Protein AF-A0A3D1PRL4-F1 (afdb_monomer_lite)

Foldseek 3Di:
DVPDPDFQQAPDDDDDPVVVVVLCVVLVVVLVVVVVVDDCPPPDPVCVCVSRRVSRVVVRVVCVVVVPDDDDDDDDDPDDDPVVVVVVVVVCCVVPPDPPDDD

Secondary structure (DSSP, 8-state):
-TT-S----SS-----HHHHHHHHHHHHHHHHHHHHH---TT--TTGGGHHHHHHHHHHHHHHHHTT------PPPP-S---HHHHHHHHHHHHHS-------

Radius of gyration: 18.58 Å; chains: 1; bounding box: 49×28×43 Å

Structure (mmCIF, N/CA/C/O backbone):
data_AF-A0A3D1PRL4-F1
#
_entry.id   AF-A0A3D1PRL4-F1
#
loop_
_atom_site.group_PDB
_atom_site.id
_atom_site.type_symbol
_atom_site.label_atom_id
_atom_site.label_alt_id
_atom_site.label_comp_id
_atom_site.label_asym_id
_atom_site.label_entity_id
_atom_site.label_seq_id
_atom_site.pdbx_PDB_ins_code
_atom_site.Cartn_x
_atom_site.Cartn_y
_atom_site.Cartn_z
_atom_site.occupancy
_atom_site.B_iso_or_equiv
_atom_site.auth_seq_id
_atom_site.auth_comp_id
_atom_site.auth_asym_id
_atom_site.auth_atom_id
_atom_site.pdbx_PDB_model_num
ATOM 1 N N . TYR A 1 1 ? -0.002 -15.872 7.080 1.00 60.81 1 TYR A N 1
ATOM 2 C CA . TYR A 1 1 ? 0.169 -14.989 5.907 1.00 60.81 1 TYR A CA 1
ATOM 3 C C . TYR A 1 1 ? 1.603 -15.018 5.383 1.00 60.81 1 TYR A C 1
ATOM 5 O O . TYR A 1 1 ? 1.778 -15.407 4.241 1.00 60.81 1 TYR A O 1
ATOM 13 N N . MET A 1 2 ? 2.624 -14.725 6.202 1.00 68.00 2 MET A N 1
ATOM 14 C CA . MET A 1 2 ? 4.036 -14.692 5.760 1.00 68.00 2 MET A CA 1
ATOM 15 C C . MET A 1 2 ? 4.603 -16.014 5.199 1.00 68.00 2 MET A C 1
ATOM 17 O O . MET A 1 2 ? 5.665 -16.007 4.594 1.00 68.00 2 MET A O 1
ATOM 21 N N . SER A 1 3 ? 3.905 -17.141 5.370 1.00 75.25 3 SER A N 1
ATOM 22 C CA . SER A 1 3 ? 4.244 -18.436 4.766 1.00 75.25 3 SER A CA 1
ATOM 23 C C . SER A 1 3 ? 3.677 -18.648 3.351 1.00 75.25 3 SER A C 1
ATOM 25 O O . SER A 1 3 ? 3.928 -19.692 2.752 1.00 75.25 3 SER A O 1
ATOM 27 N N . LYS A 1 4 ? 2.885 -17.707 2.814 1.00 74.94 4 LYS A N 1
ATOM 28 C CA . LYS A 1 4 ? 2.307 -17.799 1.464 1.00 74.94 4 LYS A CA 1
ATOM 29 C C . LYS A 1 4 ? 3.309 -17.339 0.400 1.00 74.94 4 LYS A C 1
ATOM 31 O O . LYS A 1 4 ? 4.095 -16.428 0.629 1.00 74.94 4 LYS A O 1
ATOM 36 N N . THR A 1 5 ? 3.232 -17.943 -0.785 1.00 76.00 5 THR A N 1
ATOM 37 C CA . THR A 1 5 ? 4.067 -17.613 -1.958 1.00 76.00 5 THR A CA 1
ATOM 38 C C . THR A 1 5 ? 3.446 -16.560 -2.884 1.00 76.00 5 THR A C 1
ATOM 40 O O . THR A 1 5 ? 4.034 -16.222 -3.906 1.00 76.00 5 THR A O 1
ATOM 43 N N . HIS A 1 6 ? 2.263 -16.052 -2.535 1.00 74.50 6 HIS A N 1
ATOM 44 C CA . HIS A 1 6 ? 1.494 -15.051 -3.276 1.00 74.50 6 HIS A CA 1
ATOM 45 C C . HIS A 1 6 ? 0.950 -13.990 -2.309 1.00 74.50 6 HIS A C 1
ATOM 47 O O . HIS A 1 6 ? 0.705 -14.287 -1.135 1.00 74.50 6 HIS A O 1
ATOM 53 N N . GLY A 1 7 ? 0.765 -12.765 -2.801 1.00 77.25 7 GLY A N 1
ATOM 54 C CA . GLY A 1 7 ? 0.172 -11.651 -2.062 1.00 77.25 7 GLY A CA 1
ATOM 55 C C . GLY A 1 7 ? -0.047 -10.429 -2.953 1.00 77.25 7 GLY A C 1
ATOM 56 O O . GLY A 1 7 ? 0.444 -10.385 -4.084 1.00 77.25 7 GLY A O 1
ATOM 57 N N . HIS A 1 8 ? -0.767 -9.437 -2.437 1.00 79.56 8 HIS A N 1
ATOM 58 C CA . HIS A 1 8 ? -0.987 -8.180 -3.143 1.00 79.56 8 HIS A CA 1
ATOM 59 C C . HIS A 1 8 ? 0.271 -7.311 -3.043 1.00 79.56 8 HIS A C 1
ATOM 61 O O . HIS A 1 8 ? 0.709 -6.921 -1.964 1.00 79.56 8 HIS A O 1
ATOM 67 N N . HIS A 1 9 ? 0.873 -7.026 -4.196 1.00 82.19 9 HIS A N 1
ATOM 68 C CA . HIS A 1 9 ? 2.106 -6.237 -4.322 1.00 82.19 9 HIS A CA 1
ATOM 69 C C . HIS A 1 9 ? 1.841 -4.805 -4.797 1.00 82.19 9 HIS A C 1
ATOM 71 O O . HIS A 1 9 ? 2.735 -4.134 -5.302 1.00 82.19 9 HIS A O 1
ATOM 77 N N . PHE A 1 10 ? 0.590 -4.358 -4.701 1.00 84.50 10 PHE A N 1
ATOM 78 C CA . PHE A 1 10 ? 0.175 -3.035 -5.133 1.00 84.50 10 PHE A CA 1
ATOM 79 C C . PHE A 1 10 ? -0.755 -2.426 -4.096 1.00 84.50 10 PHE A C 1
ATOM 81 O O . PHE A 1 10 ? -1.660 -3.085 -3.590 1.00 84.50 10 PHE A O 1
ATOM 88 N N . ASN A 1 11 ? -0.610 -1.123 -3.881 1.00 89.94 11 ASN A N 1
ATOM 89 C CA . ASN A 1 11 ? -1.606 -0.310 -3.187 1.00 89.94 11 ASN A CA 1
ATOM 90 C C . ASN A 1 11 ? -2.749 0.089 -4.148 1.00 89.94 11 ASN A C 1
ATOM 92 O O . ASN A 1 11 ? -3.114 1.259 -4.243 1.00 89.94 11 ASN A O 1
ATOM 96 N N . MET A 1 12 ? -3.263 -0.870 -4.926 1.00 92.56 12 MET A N 1
ATOM 97 C CA . MET A 1 12 ? -4.338 -0.672 -5.902 1.00 92.56 12 MET A CA 1
ATOM 98 C C . MET A 1 12 ? -5.545 -1.514 -5.505 1.00 92.56 12 MET A C 1
ATOM 100 O O . MET A 1 12 ? -5.482 -2.739 -5.523 1.00 92.56 12 MET A O 1
ATOM 104 N N . PHE A 1 13 ? -6.648 -0.858 -5.164 1.00 93.25 13 PHE A N 1
ATOM 105 C CA . PHE A 1 13 ? -7.890 -1.521 -4.781 1.00 93.25 13 PHE A CA 1
ATOM 106 C C . PHE A 1 13 ? -9.081 -0.579 -4.971 1.00 93.25 13 PHE A C 1
ATOM 108 O O . PHE A 1 13 ? -8.938 0.644 -4.976 1.00 93.25 13 PHE A O 1
ATOM 115 N N . VAL A 1 14 ? -10.275 -1.159 -5.078 1.00 94.75 14 VAL A N 1
ATOM 116 C CA . VAL A 1 14 ? -11.552 -0.440 -5.019 1.00 94.75 14 VAL A CA 1
ATOM 117 C C . VAL A 1 14 ? -12.368 -1.067 -3.897 1.00 94.75 14 VAL A C 1
ATOM 119 O O . VAL A 1 14 ? -12.621 -2.266 -3.907 1.00 94.75 14 VAL A O 1
ATOM 122 N N . MET A 1 15 ? -12.763 -0.268 -2.908 1.00 95.62 15 MET A N 1
ATOM 123 C CA . MET A 1 15 ? -13.536 -0.745 -1.762 1.00 95.62 15 MET A CA 1
ATOM 124 C C . MET A 1 15 ? -14.533 0.313 -1.285 1.00 95.62 15 MET A C 1
ATOM 126 O O . MET A 1 15 ? -14.465 1.477 -1.681 1.00 95.62 15 MET A O 1
ATOM 130 N N . LYS A 1 16 ? -15.473 -0.091 -0.423 1.00 97.31 16 LYS A N 1
ATOM 131 C CA . LYS A 1 16 ? -16.426 0.833 0.206 1.00 97.31 16 LYS A CA 1
ATOM 132 C C . LYS A 1 16 ? -15.693 1.869 1.062 1.00 97.31 16 LYS A C 1
ATOM 134 O O . LYS A 1 16 ? -14.670 1.564 1.675 1.00 97.31 16 LYS A O 1
ATOM 139 N N . LYS A 1 17 ? -16.248 3.081 1.143 1.00 97.69 17 LYS A N 1
ATOM 140 C CA . LYS A 1 17 ? -15.638 4.214 1.854 1.00 97.69 17 LYS A CA 1
ATOM 141 C C . LYS A 1 17 ? -15.350 3.895 3.322 1.00 97.69 17 LYS A C 1
ATOM 143 O O . LYS A 1 17 ? -14.312 4.286 3.842 1.00 97.69 17 LYS A O 1
ATOM 148 N N . GLU A 1 18 ? -16.253 3.181 3.982 1.00 97.44 18 GLU A N 1
ATOM 149 C CA . GLU A 1 18 ? -16.150 2.843 5.403 1.00 97.44 18 GLU A CA 1
ATOM 150 C C . GLU A 1 18 ? -14.993 1.871 5.655 1.00 97.44 18 GLU A C 1
ATOM 152 O O . GLU A 1 18 ? -14.228 2.043 6.602 1.00 97.44 18 GLU A O 1
ATOM 157 N N . LEU A 1 19 ? -14.826 0.890 4.762 1.00 96.81 19 LEU A N 1
ATOM 158 C CA . LEU A 1 19 ? -13.712 -0.056 4.803 1.00 96.81 19 LEU A CA 1
ATOM 159 C C . LEU A 1 19 ? -12.383 0.651 4.551 1.00 96.81 19 LEU A C 1
ATOM 161 O O . LEU A 1 19 ? -11.424 0.408 5.279 1.00 96.81 19 LEU A O 1
ATOM 165 N N . LEU A 1 20 ? -12.351 1.569 3.580 1.00 96.69 20 LEU A N 1
ATOM 166 C CA . LEU A 1 20 ? -11.164 2.368 3.298 1.00 96.69 20 LEU A CA 1
ATOM 167 C C . LEU A 1 20 ? -10.766 3.219 4.502 1.00 96.69 20 LEU A C 1
ATOM 169 O O . LEU A 1 20 ? -9.598 3.249 4.871 1.00 96.69 20 LEU A O 1
ATOM 173 N N . GLN A 1 21 ? -11.731 3.886 5.136 1.00 97.69 21 GLN A N 1
ATOM 174 C CA . GLN A 1 21 ? -11.464 4.696 6.319 1.00 97.69 21 GLN A CA 1
ATOM 175 C C . GLN A 1 21 ? -10.909 3.840 7.463 1.00 97.69 21 GLN A C 1
ATOM 177 O O . GLN A 1 21 ? -9.924 4.230 8.082 1.00 97.69 21 GLN A O 1
ATOM 182 N N . HIS A 1 22 ? -11.502 2.668 7.712 1.00 97.69 22 HIS A N 1
ATOM 183 C CA . HIS A 1 22 ? -11.029 1.738 8.737 1.00 97.69 22 HIS A CA 1
ATOM 184 C C . HIS A 1 22 ? -9.609 1.234 8.446 1.00 97.69 22 HIS A C 1
ATOM 186 O O . HIS A 1 22 ? -8.759 1.229 9.337 1.00 97.69 22 HIS A O 1
ATOM 192 N N . TYR A 1 23 ? -9.338 0.855 7.194 1.00 97.31 23 TYR A N 1
ATOM 193 C CA . TYR A 1 23 ? -8.012 0.434 6.752 1.00 97.31 23 TYR A CA 1
ATOM 194 C C . TYR A 1 23 ? -6.979 1.551 6.911 1.00 97.31 23 TYR A C 1
ATOM 196 O O . TYR A 1 23 ? -5.943 1.319 7.522 1.00 97.31 23 TYR A O 1
ATOM 204 N N . CYS A 1 24 ? -7.264 2.761 6.421 1.00 97.12 24 CYS A N 1
ATOM 205 C CA . CYS A 1 24 ? -6.343 3.893 6.503 1.00 97.12 24 CYS A CA 1
ATOM 206 C C . CYS A 1 24 ? -6.039 4.281 7.950 1.00 97.12 24 CYS A C 1
ATOM 208 O O . CYS A 1 24 ? -4.877 4.507 8.267 1.00 97.12 24 CYS A O 1
ATOM 210 N N . THR A 1 25 ? -7.046 4.333 8.828 1.00 97.88 25 THR A N 1
ATOM 211 C CA . THR A 1 25 ? -6.822 4.617 10.252 1.00 97.88 25 THR A CA 1
ATOM 212 C C . THR A 1 25 ? -5.860 3.594 10.859 1.00 97.88 25 THR A C 1
ATOM 214 O O . THR A 1 25 ? -4.831 3.978 11.397 1.00 97.88 25 THR A O 1
ATOM 217 N N . TRP A 1 26 ? -6.120 2.297 10.671 1.00 97.88 26 TRP A N 1
ATOM 218 C CA . TRP A 1 26 ? -5.239 1.239 11.173 1.00 97.88 26 TRP A CA 1
ATOM 219 C C . TRP A 1 26 ? -3.833 1.263 10.547 1.00 97.88 26 TRP A C 1
ATOM 221 O O . TRP A 1 26 ? -2.836 1.082 11.242 1.00 97.88 26 TRP A O 1
ATOM 231 N N . LEU A 1 27 ? -3.743 1.487 9.234 1.00 97.62 27 LEU A N 1
ATOM 232 C CA . LEU A 1 27 ? -2.484 1.498 8.495 1.00 97.62 27 LEU A CA 1
ATOM 233 C C . LEU A 1 27 ? -1.591 2.657 8.942 1.00 97.62 27 LEU A C 1
ATOM 235 O O . LEU A 1 27 ? -0.421 2.440 9.246 1.00 97.62 27 LEU A O 1
ATOM 239 N N . PHE A 1 28 ? -2.121 3.883 8.955 1.00 96.94 28 PHE A N 1
ATOM 240 C CA . PHE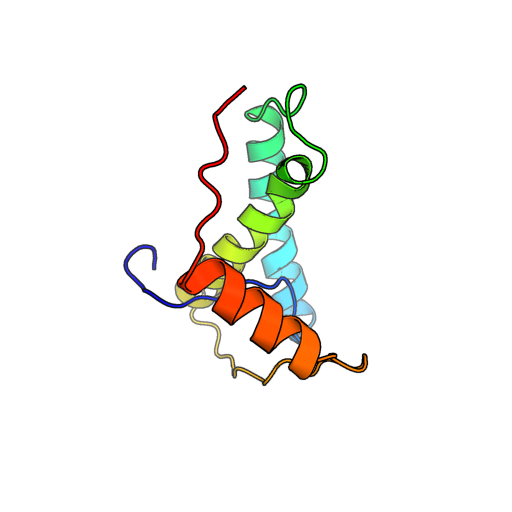 A 1 28 ? -1.321 5.066 9.260 1.00 96.94 28 PHE A CA 1
ATOM 241 C C . PHE A 1 28 ? -0.862 5.089 10.715 1.00 96.94 28 PHE A C 1
ATOM 243 O O . PHE A 1 28 ? 0.279 5.469 10.951 1.00 96.94 28 PHE A O 1
ATOM 250 N N . ASP A 1 29 ? -1.668 4.591 11.656 1.00 97.56 29 ASP A N 1
ATOM 251 C CA . ASP A 1 29 ? -1.237 4.434 13.050 1.00 97.56 29 ASP A CA 1
ATOM 252 C C . ASP A 1 29 ? 0.042 3.580 13.154 1.00 97.56 29 ASP A C 1
ATOM 254 O O . ASP A 1 29 ? 0.978 3.937 13.869 1.00 97.56 29 ASP A O 1
ATOM 258 N N . ILE A 1 30 ? 0.132 2.489 12.381 1.00 96.81 30 ILE A N 1
ATOM 259 C CA . ILE A 1 30 ? 1.330 1.635 12.320 1.00 96.81 30 ILE A CA 1
ATOM 260 C C . ILE A 1 30 ? 2.484 2.343 11.607 1.00 96.81 30 ILE A C 1
ATOM 262 O O . ILE A 1 30 ? 3.622 2.287 12.072 1.00 96.81 30 ILE A O 1
ATOM 266 N N . LEU A 1 31 ? 2.221 2.987 10.465 1.00 96.19 31 LEU A N 1
ATOM 267 C CA . LEU A 1 31 ? 3.271 3.642 9.681 1.00 96.19 31 LEU A CA 1
ATOM 268 C C . LEU A 1 31 ? 3.902 4.822 10.432 1.00 96.19 31 LEU A C 1
ATOM 270 O O . LEU A 1 31 ? 5.113 4.997 10.339 1.00 96.19 31 LEU A O 1
ATOM 274 N N . PHE A 1 32 ? 3.122 5.582 11.204 1.00 95.69 32 PHE A N 1
ATOM 275 C CA . PHE A 1 32 ? 3.643 6.663 12.045 1.00 95.69 32 PHE A CA 1
ATOM 276 C C . PHE A 1 32 ? 4.487 6.148 13.206 1.00 95.69 32 PHE A C 1
ATOM 278 O O . PHE A 1 32 ? 5.417 6.826 13.634 1.00 95.69 32 PHE A O 1
ATOM 285 N N . GLU A 1 33 ? 4.190 4.957 13.726 1.00 96.12 33 GLU A N 1
ATOM 286 C CA . GLU A 1 33 ? 5.062 4.329 14.714 1.00 96.12 33 GLU A CA 1
ATOM 287 C C . GLU A 1 33 ? 6.363 3.846 14.069 1.00 96.12 33 GLU A C 1
ATOM 289 O O . GLU A 1 33 ? 7.448 4.123 14.575 1.00 96.12 33 GLU A O 1
ATOM 294 N N . LEU A 1 34 ? 6.272 3.215 12.895 1.00 94.50 34 LEU A N 1
ATOM 295 C CA . LEU A 1 34 ? 7.440 2.779 12.132 1.00 94.50 34 LEU A CA 1
ATOM 296 C C . LEU A 1 34 ? 8.355 3.951 11.748 1.00 94.50 34 LEU A C 1
ATOM 298 O O . LEU A 1 34 ? 9.573 3.804 11.766 1.00 94.50 34 LEU A O 1
ATOM 302 N N . GLU A 1 35 ? 7.785 5.107 11.408 1.00 93.88 35 GLU A N 1
ATOM 303 C CA . GLU A 1 35 ? 8.539 6.310 11.045 1.00 93.88 35 GLU A CA 1
ATOM 304 C C . GLU A 1 35 ? 9.486 6.772 12.160 1.00 93.88 35 GLU A C 1
ATOM 306 O O . GLU A 1 35 ? 10.580 7.248 11.869 1.00 93.88 35 GLU A O 1
ATOM 311 N N . LYS A 1 36 ? 9.109 6.590 13.430 1.00 94.25 36 LYS A N 1
ATOM 312 C CA . LYS A 1 36 ? 9.947 6.978 14.577 1.00 94.25 36 LYS A CA 1
ATOM 313 C C . LYS A 1 36 ? 11.155 6.063 14.762 1.00 94.25 36 LYS A C 1
ATOM 315 O O . LYS A 1 36 ? 12.194 6.513 15.233 1.00 94.25 36 LYS A O 1
ATOM 320 N N . GLU A 1 37 ? 11.005 4.791 14.406 1.00 92.62 37 GLU A N 1
ATOM 321 C CA . GLU A 1 37 ? 12.027 3.757 14.589 1.00 92.62 37 GLU A CA 1
ATOM 322 C C . GLU A 1 37 ? 12.987 3.660 13.392 1.00 92.62 37 GLU A C 1
ATOM 324 O O . GLU A 1 37 ? 14.095 3.132 13.512 1.00 92.62 37 GLU A O 1
ATOM 329 N N . LEU A 1 38 ? 12.574 4.147 12.218 1.00 90.69 38 LEU A N 1
ATOM 330 C CA . LEU A 1 38 ? 13.296 3.935 10.970 1.00 90.69 38 LEU A CA 1
ATOM 331 C C . LEU A 1 38 ? 14.147 5.148 10.563 1.00 90.69 38 LEU A C 1
ATOM 333 O O . LEU A 1 38 ? 13.627 6.177 10.139 1.00 90.69 38 LEU A O 1
ATOM 337 N N . ASP A 1 39 ? 15.474 4.993 10.573 1.00 89.31 39 ASP A N 1
ATOM 338 C CA . ASP A 1 39 ? 16.383 5.974 9.968 1.00 89.31 39 ASP A CA 1
ATOM 339 C C . ASP A 1 39 ? 16.515 5.755 8.450 1.00 89.31 39 ASP A C 1
ATOM 341 O O . ASP A 1 39 ? 17.114 4.784 7.981 1.00 89.31 39 ASP A O 1
ATOM 345 N N . ILE A 1 40 ? 15.971 6.695 7.674 1.00 87.75 40 ILE A N 1
ATOM 346 C CA . ILE A 1 40 ? 15.993 6.696 6.202 1.00 87.75 40 ILE A CA 1
ATOM 347 C C . ILE A 1 40 ? 17.096 7.590 5.607 1.00 87.75 40 ILE A C 1
ATOM 349 O O . ILE A 1 40 ? 17.122 7.821 4.394 1.00 87.75 40 ILE A O 1
ATOM 353 N N . SER A 1 41 ? 17.997 8.137 6.427 1.00 87.25 41 SER A N 1
ATOM 354 C CA . SER A 1 41 ? 19.019 9.105 5.993 1.00 87.25 41 SER A CA 1
ATOM 355 C C . SER A 1 41 ? 19.951 8.559 4.906 1.00 87.25 41 SER A C 1
ATOM 357 O O . SER A 1 41 ? 20.301 9.270 3.962 1.00 87.25 41 SER A O 1
ATOM 359 N N . SER A 1 42 ? 20.297 7.275 5.002 1.00 91.56 42 SER A N 1
ATOM 360 C CA . SER A 1 42 ? 21.203 6.568 4.091 1.00 91.56 42 SER A CA 1
ATOM 361 C C . SER A 1 42 ? 20.498 5.885 2.914 1.00 91.56 42 SER A C 1
ATOM 363 O O . SER A 1 42 ? 21.150 5.252 2.084 1.00 91.56 42 SER A O 1
ATOM 365 N N . TYR A 1 43 ? 19.171 5.996 2.824 1.00 90.56 43 TYR A N 1
ATOM 366 C CA . TYR A 1 43 ? 18.388 5.234 1.858 1.00 90.56 43 TYR A CA 1
ATOM 367 C C . TYR A 1 43 ? 18.572 5.770 0.440 1.00 90.56 43 TYR A C 1
ATOM 369 O O . TYR A 1 43 ? 18.562 6.984 0.197 1.00 90.56 43 TYR A O 1
ATOM 377 N N . SER A 1 44 ? 18.663 4.851 -0.524 1.00 90.31 44 SER A N 1
ATOM 378 C CA . SER A 1 44 ? 18.589 5.216 -1.936 1.00 90.31 44 SER A CA 1
ATOM 379 C C . SER A 1 44 ? 17.213 5.812 -2.262 1.00 90.31 44 SER A C 1
ATOM 381 O O . SER A 1 44 ? 16.242 5.641 -1.521 1.00 90.31 44 SER A O 1
ATOM 383 N N . THR A 1 45 ? 17.084 6.495 -3.403 1.00 89.69 45 THR A N 1
ATOM 384 C CA . THR A 1 45 ? 15.789 7.044 -3.848 1.00 89.69 45 THR A CA 1
ATOM 385 C C . THR A 1 45 ? 14.689 5.978 -3.901 1.00 89.69 45 THR A C 1
ATOM 387 O O . THR A 1 45 ? 13.526 6.288 -3.654 1.00 89.69 45 THR A O 1
ATOM 390 N N . ASN A 1 46 ? 15.041 4.722 -4.197 1.00 87.56 46 ASN A N 1
ATOM 391 C CA . ASN A 1 46 ? 14.083 3.625 -4.200 1.00 87.56 46 ASN A CA 1
ATOM 392 C C . ASN A 1 46 ? 13.681 3.218 -2.777 1.00 87.56 46 ASN A C 1
ATOM 394 O O . ASN A 1 46 ? 12.491 3.091 -2.492 1.00 87.56 46 ASN A O 1
ATOM 398 N N . ASP A 1 47 ? 14.660 3.067 -1.887 1.00 88.25 47 ASP A N 1
ATOM 399 C CA . ASP A 1 47 ? 14.443 2.556 -0.529 1.00 88.25 47 ASP A CA 1
ATOM 400 C C . ASP A 1 47 ? 13.632 3.532 0.321 1.00 88.25 47 ASP A C 1
ATOM 402 O O . ASP A 1 47 ? 12.864 3.112 1.179 1.00 88.25 47 ASP A O 1
ATOM 406 N N . LYS A 1 48 ? 13.685 4.837 0.024 1.00 90.56 48 LYS A N 1
ATOM 407 C CA . LYS A 1 48 ? 12.815 5.845 0.661 1.00 90.56 48 LYS A CA 1
ATOM 408 C C . LYS A 1 48 ? 11.317 5.564 0.490 1.00 90.56 48 LYS A C 1
ATOM 410 O O . LYS A 1 48 ? 10.507 6.122 1.223 1.00 90.56 48 LYS A O 1
ATOM 415 N N . ARG A 1 49 ? 10.931 4.675 -0.434 1.00 91.69 49 ARG A N 1
ATOM 416 C CA . ARG A 1 49 ? 9.550 4.187 -0.597 1.00 91.69 49 ARG A CA 1
ATOM 417 C C . ARG A 1 49 ? 9.194 3.024 0.336 1.00 91.69 49 ARG A C 1
ATOM 419 O O . ARG A 1 49 ? 8.135 2.427 0.166 1.00 91.69 49 ARG A O 1
ATOM 426 N N . VAL A 1 50 ? 10.035 2.726 1.330 1.00 92.56 50 VAL A N 1
ATOM 427 C CA . VAL A 1 50 ? 9.848 1.675 2.345 1.00 92.56 50 VAL A CA 1
ATOM 428 C C . VAL A 1 50 ? 8.437 1.636 2.923 1.00 92.56 50 VAL A C 1
ATOM 430 O O . VAL A 1 50 ? 7.839 0.567 2.965 1.00 92.56 50 VAL A O 1
ATOM 433 N N . PHE A 1 51 ? 7.851 2.784 3.267 1.00 94.12 51 PHE A N 1
ATOM 434 C CA . PHE A 1 51 ? 6.493 2.839 3.815 1.00 94.12 51 PHE A CA 1
ATOM 435 C C . PHE A 1 51 ? 5.432 2.318 2.835 1.00 94.12 51 PHE A C 1
ATOM 437 O O . PHE A 1 51 ? 4.497 1.645 3.256 1.00 94.12 51 PHE A O 1
ATOM 444 N N . GLY A 1 52 ? 5.606 2.558 1.531 1.00 92.81 52 GLY A N 1
ATOM 445 C CA . GLY A 1 52 ? 4.726 2.016 0.493 1.00 92.81 52 GLY A CA 1
ATOM 446 C C . GLY A 1 52 ? 4.877 0.502 0.328 1.00 92.81 52 GLY A C 1
ATOM 447 O O . GLY A 1 52 ? 3.884 -0.205 0.199 1.00 92.81 52 GLY A O 1
ATOM 448 N N . PHE A 1 53 ? 6.105 -0.017 0.410 1.00 92.25 53 PHE A N 1
ATOM 449 C CA . PHE A 1 53 ? 6.343 -1.467 0.380 1.00 92.25 53 PHE A CA 1
ATOM 450 C C . PHE A 1 53 ? 5.792 -2.169 1.627 1.00 92.25 53 PHE A C 1
ATOM 452 O O . PHE A 1 53 ? 5.285 -3.291 1.559 1.00 92.25 53 PHE A O 1
ATOM 459 N N . VAL A 1 54 ? 5.871 -1.509 2.783 1.00 93.94 54 VAL A N 1
ATOM 460 C CA . VAL A 1 54 ? 5.276 -2.002 4.026 1.00 93.94 54 VAL A CA 1
ATOM 461 C C . VAL A 1 54 ? 3.750 -1.981 3.927 1.00 93.94 54 VAL A C 1
ATOM 463 O O . VAL A 1 54 ? 3.118 -2.977 4.283 1.00 93.94 54 VAL A O 1
ATOM 466 N N . SER A 1 55 ? 3.145 -0.916 3.390 1.00 94.06 55 SER A N 1
ATOM 467 C CA . SER A 1 55 ? 1.686 -0.837 3.243 1.00 94.06 55 SER A CA 1
ATOM 468 C C . SER A 1 55 ? 1.121 -1.934 2.337 1.00 94.06 55 SER A C 1
ATOM 470 O O . SER A 1 55 ? 0.092 -2.517 2.679 1.00 94.06 55 SER A O 1
ATOM 472 N N . GLU A 1 56 ? 1.831 -2.293 1.259 1.00 92.62 56 GLU A N 1
ATOM 473 C CA . GLU A 1 56 ? 1.469 -3.417 0.378 1.00 92.62 56 GLU A CA 1
ATOM 474 C C . GLU A 1 56 ? 1.338 -4.729 1.167 1.00 92.62 56 GLU 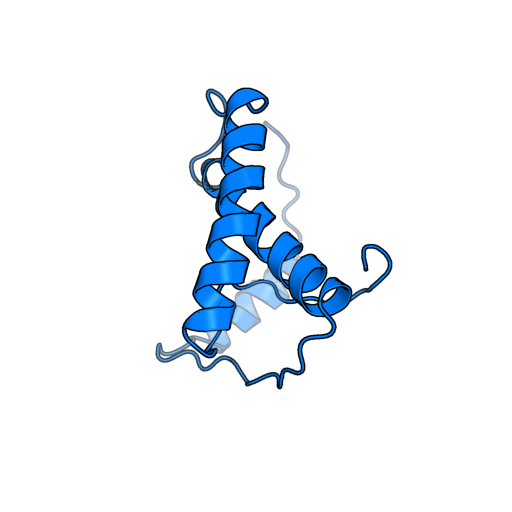A C 1
ATOM 476 O O . GLU A 1 56 ? 0.330 -5.427 1.075 1.00 92.62 56 GLU A O 1
ATOM 481 N N . ARG A 1 57 ? 2.322 -5.040 2.023 1.00 91.56 57 ARG A N 1
ATOM 482 C CA . ARG A 1 57 ? 2.285 -6.235 2.886 1.00 91.56 57 ARG A CA 1
ATOM 483 C C . ARG A 1 57 ? 1.174 -6.166 3.934 1.00 91.56 57 ARG A C 1
ATOM 485 O O . ARG A 1 57 ? 0.585 -7.194 4.272 1.00 91.56 57 ARG A O 1
ATOM 492 N N . LEU A 1 58 ? 0.926 -4.979 4.485 1.00 94.75 58 LEU A N 1
ATOM 493 C CA . LEU A 1 58 ? -0.062 -4.767 5.542 1.00 94.75 58 LEU A CA 1
ATOM 494 C C . LEU A 1 58 ? -1.504 -4.857 5.030 1.00 94.75 58 LEU A C 1
ATOM 496 O O . LEU A 1 58 ? -2.376 -5.261 5.799 1.00 94.75 58 LEU A O 1
ATOM 500 N N . LEU A 1 59 ? -1.761 -4.551 3.753 1.00 94.69 59 LEU A N 1
ATOM 501 C CA . LEU A 1 59 ? -3.087 -4.701 3.144 1.00 94.69 59 LEU A CA 1
ATOM 502 C C . LEU A 1 59 ? -3.614 -6.134 3.291 1.00 94.69 59 LEU A C 1
ATOM 504 O O . LEU A 1 59 ? -4.707 -6.344 3.813 1.00 94.69 59 LEU A O 1
ATOM 508 N N . ASP A 1 60 ? -2.810 -7.128 2.916 1.00 91.75 60 ASP A N 1
ATOM 509 C CA . ASP A 1 60 ? -3.192 -8.538 3.032 1.00 91.75 60 ASP A CA 1
ATOM 510 C C . ASP A 1 60 ? -3.421 -8.972 4.481 1.00 91.75 60 ASP A C 1
ATOM 512 O O . ASP A 1 60 ? -4.352 -9.727 4.777 1.00 91.75 60 ASP A O 1
ATOM 516 N N . ALA A 1 61 ? -2.568 -8.505 5.398 1.00 93.12 61 ALA A N 1
ATOM 517 C CA . ALA A 1 61 ? -2.717 -8.797 6.818 1.00 93.12 61 ALA A CA 1
ATOM 518 C C . ALA A 1 61 ? -4.051 -8.253 7.349 1.00 93.12 61 ALA A C 1
ATOM 520 O O . ALA A 1 61 ? -4.759 -8.959 8.073 1.00 93.12 61 ALA A O 1
ATOM 521 N N . TRP A 1 62 ? -4.423 -7.038 6.943 1.00 95.62 62 TRP A N 1
ATOM 522 C CA . TRP A 1 62 ? -5.690 -6.417 7.309 1.00 95.62 62 TRP A CA 1
ATOM 523 C C . TRP A 1 62 ? -6.892 -7.152 6.708 1.00 95.62 62 TRP A C 1
ATOM 525 O O . TRP A 1 62 ? -7.826 -7.469 7.448 1.00 95.62 62 TRP A O 1
ATOM 535 N N . LEU A 1 63 ? -6.856 -7.489 5.413 1.00 94.56 63 LEU A N 1
ATOM 536 C CA . LEU A 1 63 ? -7.938 -8.210 4.729 1.00 94.56 63 LEU A CA 1
ATOM 537 C C . LEU A 1 63 ? -8.233 -9.560 5.397 1.00 94.56 63 LEU A C 1
ATOM 539 O O . LEU A 1 63 ? -9.388 -9.869 5.689 1.00 94.56 63 LEU A O 1
ATOM 543 N N . ILE A 1 64 ? -7.184 -10.339 5.686 1.00 92.56 64 ILE A N 1
ATOM 544 C CA . ILE A 1 64 ? -7.307 -11.664 6.310 1.00 92.56 64 ILE A CA 1
ATOM 545 C C . ILE A 1 64 ? -7.820 -11.544 7.747 1.00 92.56 64 ILE A C 1
ATOM 547 O O . ILE A 1 64 ? -8.729 -12.273 8.134 1.00 92.56 64 ILE A O 1
ATOM 551 N N . THR A 1 65 ? -7.251 -10.632 8.540 1.00 94.94 65 THR A N 1
ATOM 552 C CA . THR A 1 65 ? -7.593 -10.500 9.967 1.00 94.94 65 THR A CA 1
ATOM 553 C C . THR A 1 65 ? -9.033 -10.036 10.163 1.00 94.94 65 THR A C 1
ATOM 555 O O . THR A 1 65 ? -9.719 -10.518 11.059 1.00 94.94 65 THR A O 1
ATOM 558 N N . ASN A 1 66 ? -9.511 -9.137 9.301 1.00 95.31 66 ASN A N 1
ATOM 559 C CA . ASN A 1 66 ? -10.876 -8.613 9.358 1.00 95.31 66 ASN A CA 1
ATOM 560 C C . ASN A 1 66 ? -11.879 -9.464 8.557 1.00 95.31 66 ASN A C 1
ATOM 562 O O . ASN A 1 66 ? -13.050 -9.098 8.476 1.00 95.31 66 ASN A O 1
ATOM 566 N N . ASN A 1 67 ? -11.438 -10.587 7.972 1.00 95.19 67 ASN A N 1
ATOM 567 C CA . ASN A 1 67 ? -12.249 -11.487 7.148 1.00 95.19 67 ASN A CA 1
ATOM 568 C C . ASN A 1 67 ? -13.040 -10.746 6.049 1.00 95.19 67 ASN A C 1
ATOM 570 O O . ASN A 1 67 ? -14.235 -10.975 5.845 1.00 95.19 67 ASN A O 1
ATOM 574 N N . ILE A 1 68 ? -12.372 -9.813 5.368 1.00 95.69 68 ILE A N 1
ATOM 575 C CA . ILE A 1 68 ? -12.971 -9.008 4.303 1.00 95.69 68 ILE A CA 1
ATOM 576 C C . ILE A 1 68 ? -13.016 -9.840 3.024 1.00 95.69 68 ILE A C 1
ATOM 578 O O . ILE A 1 68 ? -11.989 -10.335 2.565 1.00 95.69 68 ILE A O 1
ATOM 582 N N . ALA A 1 69 ? -14.203 -9.975 2.433 1.00 93.81 69 ALA A N 1
ATOM 583 C CA . ALA A 1 69 ? -14.354 -10.583 1.117 1.00 93.81 69 ALA A CA 1
ATOM 584 C C . ALA A 1 69 ? -13.819 -9.637 0.030 1.00 93.81 69 ALA A C 1
ATOM 586 O O . ALA A 1 69 ? -14.143 -8.447 0.027 1.00 93.81 69 ALA A O 1
ATOM 587 N N . TYR A 1 70 ? -13.026 -10.173 -0.895 1.00 93.75 70 TYR A N 1
ATOM 588 C CA . TYR A 1 70 ? -12.474 -9.443 -2.034 1.00 93.75 70 TYR A CA 1
ATOM 589 C C . TYR A 1 70 ? -12.402 -10.347 -3.268 1.00 93.75 70 TYR A C 1
ATOM 591 O O . TYR A 1 70 ? -12.405 -11.572 -3.152 1.00 93.75 70 TYR A O 1
ATOM 599 N N . GLU A 1 71 ? -12.320 -9.718 -4.436 1.00 93.19 71 GLU A N 1
ATOM 600 C CA . GLU A 1 71 ? -12.062 -10.369 -5.719 1.00 93.19 71 GLU A CA 1
ATOM 601 C C . GLU A 1 71 ? -10.836 -9.714 -6.365 1.00 93.19 71 GLU A C 1
ATOM 603 O O . GLU A 1 71 ? -10.635 -8.503 -6.245 1.00 93.19 71 GLU A O 1
ATOM 608 N N . GLU A 1 72 ? -10.006 -10.520 -7.023 1.00 91.94 72 GLU A N 1
ATOM 609 C CA . GLU A 1 72 ? -8.802 -10.057 -7.714 1.00 91.94 72 GLU A CA 1
ATOM 610 C C . GLU A 1 72 ? -9.130 -9.712 -9.172 1.00 91.94 72 GLU A C 1
ATOM 612 O O . GLU A 1 72 ? -9.894 -10.415 -9.835 1.00 91.94 72 GLU A O 1
ATOM 617 N N . LEU A 1 73 ? -8.545 -8.624 -9.676 1.00 90.94 73 LEU A N 1
ATOM 618 C CA . LEU A 1 73 ? -8.708 -8.170 -11.056 1.00 90.94 73 LEU A CA 1
ATOM 619 C C . LEU A 1 73 ? -7.349 -8.067 -11.745 1.00 90.94 73 LEU A C 1
ATOM 621 O O . LEU A 1 73 ? -6.364 -7.640 -11.139 1.00 90.94 73 LEU A O 1
ATOM 625 N N . ASP A 1 74 ? -7.319 -8.409 -13.033 1.00 89.00 74 ASP A N 1
ATOM 626 C CA . ASP A 1 74 ? -6.108 -8.319 -13.842 1.00 89.00 74 ASP A CA 1
ATOM 627 C C . ASP A 1 74 ? -5.643 -6.865 -14.000 1.00 89.00 74 ASP A C 1
ATOM 629 O O . ASP A 1 74 ? -6.410 -5.961 -14.347 1.00 89.00 74 ASP A O 1
ATOM 633 N N . VAL A 1 75 ? -4.343 -6.640 -13.796 1.00 86.56 75 VAL A N 1
ATOM 634 C CA . VAL A 1 75 ? -3.720 -5.329 -14.000 1.00 86.56 75 VAL A CA 1
ATOM 635 C C . VAL A 1 75 ? -3.478 -5.103 -15.491 1.00 86.56 75 VAL A C 1
ATOM 637 O O . VAL A 1 75 ? -2.707 -5.820 -16.131 1.00 86.56 75 VAL A O 1
ATOM 640 N N . VAL A 1 76 ? -4.096 -4.057 -16.040 1.00 86.81 76 VAL A N 1
ATOM 641 C CA . VAL A 1 76 ? -3.934 -3.665 -17.445 1.00 86.81 76 VAL A CA 1
ATOM 642 C C . VAL A 1 76 ? -2.906 -2.543 -17.568 1.00 86.81 76 VAL A C 1
ATOM 644 O O . VAL A 1 76 ? -3.045 -1.477 -16.970 1.00 86.81 76 VAL A O 1
ATOM 647 N N . TYR A 1 77 ? -1.885 -2.758 -18.398 1.00 84.06 77 TYR A N 1
ATOM 648 C CA . TYR A 1 77 ? -0.907 -1.729 -18.749 1.00 84.06 77 TYR A CA 1
ATOM 649 C C . TYR A 1 77 ? -1.374 -0.971 -19.993 1.00 84.06 77 TYR A C 1
ATOM 651 O O . TYR A 1 77 ? -1.507 -1.560 -21.063 1.00 84.06 77 TYR A O 1
ATOM 659 N N . MET A 1 78 ? -1.597 0.338 -19.861 1.00 83.12 78 MET A N 1
ATOM 660 C CA . MET A 1 78 ? -2.067 1.176 -20.975 1.00 83.12 78 MET A CA 1
ATOM 661 C C . MET A 1 78 ? -0.9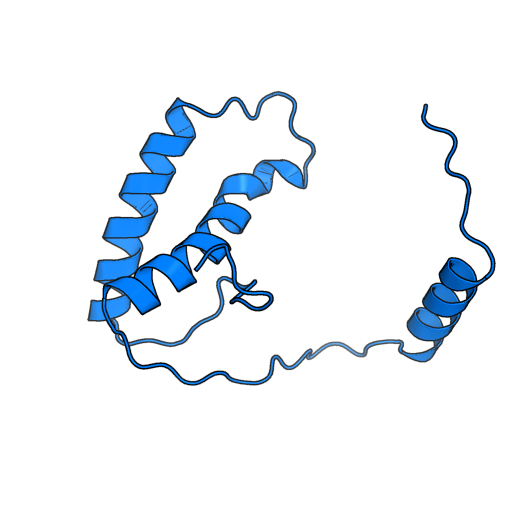61 1.532 -21.984 1.00 83.12 78 MET A C 1
ATOM 663 O O . MET A 1 78 ? -1.249 1.852 -23.133 1.00 83.12 78 MET A O 1
ATOM 667 N N . GLU A 1 79 ? 0.309 1.474 -21.580 1.00 82.06 79 GLU A N 1
ATOM 668 C CA . GLU A 1 79 ? 1.440 1.807 -22.450 1.00 82.06 79 GLU A CA 1
ATOM 669 C C . GLU A 1 79 ? 1.874 0.631 -23.329 1.00 82.06 79 GLU A C 1
ATOM 671 O O . GLU A 1 79 ? 1.924 -0.518 -22.876 1.00 82.06 79 GLU A O 1
ATOM 676 N N . SER A 1 80 ? 2.302 0.930 -24.562 1.00 76.44 80 SER A N 1
ATOM 677 C CA . SER A 1 80 ? 2.858 -0.064 -25.480 1.00 76.44 80 SER A CA 1
ATOM 678 C C . SER A 1 80 ? 4.108 -0.714 -24.886 1.00 76.44 80 SER A C 1
ATOM 680 O O . SER A 1 80 ? 5.193 -0.129 -24.847 1.00 76.44 80 SER A O 1
ATOM 682 N N . GLN A 1 81 ? 3.977 -1.959 -24.441 1.00 72.94 81 GLN A N 1
ATOM 683 C CA . GLN A 1 81 ? 5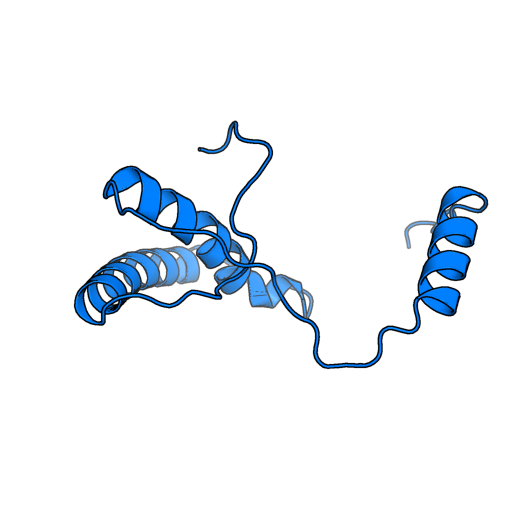.110 -2.726 -23.953 1.00 72.94 81 GLN A CA 1
ATOM 684 C C . GLN A 1 81 ? 5.911 -3.237 -25.155 1.00 72.94 81 GLN A C 1
ATOM 686 O O . GLN A 1 81 ? 5.426 -4.039 -25.951 1.00 72.94 81 GLN A O 1
ATOM 691 N N . HIS A 1 82 ? 7.167 -2.807 -25.296 1.00 78.31 82 HIS A N 1
ATOM 692 C CA . HIS A 1 82 ? 8.074 -3.359 -26.308 1.00 78.31 82 HIS A CA 1
ATOM 693 C C . HIS A 1 82 ? 8.514 -4.787 -25.929 1.00 78.31 82 HIS A C 1
ATOM 695 O O . HIS A 1 82 ? 9.656 -5.012 -25.514 1.00 78.31 82 HIS A O 1
ATOM 701 N N . TRP A 1 83 ? 7.607 -5.761 -26.065 1.00 78.88 83 TRP A N 1
ATOM 702 C CA . TRP A 1 83 ? 7.824 -7.166 -25.697 1.00 78.88 83 TRP A CA 1
ATOM 703 C C . TRP A 1 83 ? 9.046 -7.784 -26.374 1.00 78.88 83 TRP A C 1
ATOM 705 O O . TRP A 1 83 ? 9.774 -8.524 -25.724 1.00 78.88 83 TRP A O 1
ATOM 715 N N . LEU A 1 84 ? 9.337 -7.423 -27.628 1.00 82.06 84 LEU A N 1
ATOM 716 C CA . LEU A 1 84 ? 10.530 -7.901 -28.340 1.00 82.06 84 LEU A CA 1
ATOM 717 C C . LEU A 1 84 ? 11.827 -7.469 -27.645 1.00 82.06 84 LEU A C 1
ATOM 719 O O . LEU A 1 84 ? 12.707 -8.289 -27.386 1.00 82.06 84 LEU A O 1
ATOM 723 N N . ARG A 1 85 ? 11.929 -6.187 -27.279 1.00 78.75 85 ARG A N 1
ATOM 724 C CA . ARG A 1 85 ? 13.104 -5.650 -26.583 1.00 78.75 85 ARG A CA 1
ATOM 725 C C . ARG A 1 85 ? 13.227 -6.238 -25.179 1.00 78.75 85 ARG A C 1
ATOM 727 O O . ARG A 1 85 ? 14.328 -6.596 -24.768 1.00 78.75 85 ARG A O 1
ATOM 734 N N . LYS A 1 86 ? 12.108 -6.379 -24.458 1.00 80.00 86 LYS A N 1
ATOM 735 C CA . LYS A 1 86 ? 12.075 -7.017 -23.132 1.00 80.00 86 LYS A CA 1
ATOM 736 C C . LYS A 1 86 ? 12.481 -8.490 -23.202 1.00 80.00 86 LYS A C 1
ATOM 738 O 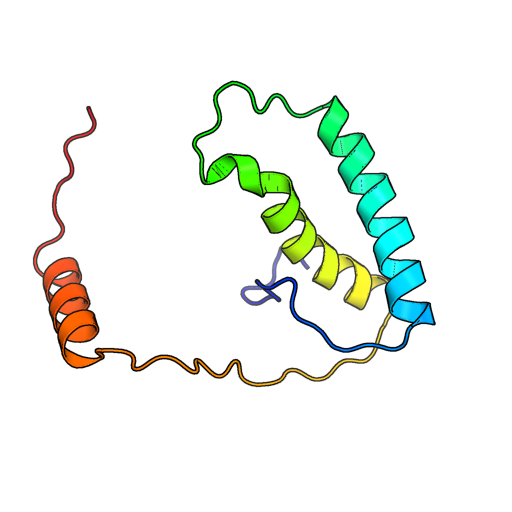O . LYS A 1 86 ? 13.296 -8.919 -22.392 1.00 80.00 86 LYS A O 1
ATOM 743 N N . GLY A 1 87 ? 11.973 -9.227 -24.187 1.00 85.00 87 GLY A N 1
ATOM 744 C CA . GLY A 1 87 ? 12.298 -10.630 -24.431 1.00 85.00 87 GLY A CA 1
ATOM 745 C C . GLY A 1 87 ? 13.776 -10.826 -24.756 1.00 85.00 87 GLY A C 1
ATOM 746 O O . GLY A 1 87 ? 14.439 -11.623 -24.097 1.00 85.00 87 GLY A O 1
ATOM 747 N N . MET A 1 88 ? 14.332 -10.033 -25.680 1.00 86.19 88 MET A N 1
ATOM 748 C CA . MET A 1 88 ? 15.770 -10.078 -25.976 1.00 86.19 88 MET A CA 1
ATOM 749 C C . MET A 1 88 ? 16.625 -9.712 -24.758 1.00 86.19 88 MET A C 1
ATOM 751 O O . MET A 1 88 ? 17.587 -10.412 -24.455 1.00 86.19 88 MET A O 1
ATOM 755 N N . ALA A 1 89 ? 16.254 -8.676 -24.000 1.00 82.06 89 ALA A N 1
ATOM 756 C CA . ALA A 1 89 ? 16.968 -8.299 -22.779 1.00 82.06 89 ALA A CA 1
ATOM 757 C C . ALA A 1 89 ? 16.856 -9.352 -21.660 1.00 82.06 89 ALA A C 1
ATOM 759 O O . ALA A 1 89 ? 17.760 -9.469 -20.832 1.00 82.06 89 ALA A O 1
ATOM 760 N N . PHE A 1 90 ? 15.752 -10.099 -21.597 1.00 85.19 90 PHE A N 1
ATOM 761 C CA . PHE A 1 90 ? 15.574 -11.212 -20.665 1.00 85.19 90 PHE A CA 1
ATOM 762 C C . PHE A 1 90 ? 16.443 -12.410 -21.058 1.00 85.19 90 PHE A C 1
ATOM 764 O O . PHE A 1 90 ? 17.174 -12.931 -20.219 1.00 85.19 90 PHE A O 1
ATOM 771 N N . LEU A 1 91 ? 16.425 -12.804 -22.336 1.00 87.19 91 LEU A N 1
ATOM 772 C CA . LEU A 1 91 ? 17.268 -13.884 -22.855 1.00 87.19 91 LEU A CA 1
ATOM 773 C C . LEU A 1 91 ? 18.752 -13.558 -22.680 1.00 87.19 91 LEU A C 1
ATOM 775 O O . LEU A 1 91 ? 19.500 -14.394 -22.183 1.00 87.19 91 LEU A O 1
ATOM 779 N N . ASN A 1 92 ? 19.162 -12.326 -22.991 1.00 85.31 92 ASN A N 1
ATOM 780 C CA . ASN A 1 92 ? 20.542 -11.897 -22.796 1.00 85.31 92 ASN A CA 1
ATOM 781 C C . ASN A 1 92 ? 20.968 -12.021 -21.324 1.00 85.31 92 ASN A C 1
ATOM 783 O O . ASN A 1 92 ? 22.019 -12.577 -21.040 1.00 85.31 92 ASN A O 1
ATOM 787 N N . ARG A 1 93 ? 20.114 -11.618 -20.372 1.00 85.19 93 ARG A N 1
ATOM 788 C CA . ARG A 1 93 ? 20.381 -11.802 -18.933 1.00 85.19 93 ARG A CA 1
ATOM 789 C C . ARG A 1 93 ? 20.408 -13.270 -18.499 1.00 85.19 93 ARG A C 1
ATOM 791 O O . ARG A 1 93 ? 21.172 -13.615 -17.605 1.00 85.19 93 ARG A O 1
ATOM 798 N N . LYS A 1 94 ? 19.591 -14.129 -19.115 1.00 85.12 94 LYS A N 1
ATOM 799 C CA . LYS A 1 94 ? 19.528 -15.564 -18.799 1.00 85.12 94 LYS A CA 1
ATOM 800 C C . LYS A 1 94 ? 20.769 -16.327 -19.275 1.00 85.12 94 LYS A C 1
ATOM 802 O O . LYS A 1 94 ? 21.206 -17.237 -18.579 1.00 85.12 94 LYS A O 1
ATOM 807 N N . PHE A 1 95 ? 21.315 -15.975 -20.441 1.00 88.25 95 PHE A N 1
ATOM 808 C CA . PHE A 1 95 ? 22.451 -16.681 -21.053 1.00 88.25 95 PHE A CA 1
ATOM 809 C C . PHE A 1 95 ? 23.804 -15.994 -20.836 1.00 88.25 95 PHE A C 1
ATOM 811 O O . PHE A 1 95 ? 24.830 -16.668 -20.819 1.00 88.25 95 PHE A O 1
ATOM 818 N N . PHE A 1 96 ? 23.811 -14.683 -20.611 1.00 81.12 96 PHE A N 1
ATOM 819 C CA . PHE A 1 96 ? 24.997 -13.893 -20.291 1.00 81.12 96 PHE A CA 1
ATOM 820 C C . PHE A 1 96 ? 24.746 -13.082 -19.012 1.00 81.12 96 PHE A C 1
ATOM 822 O O . PHE A 1 96 ? 24.590 -11.858 -19.070 1.00 81.12 96 PHE A O 1
ATOM 829 N N . PRO A 1 97 ? 24.671 -13.737 -17.837 1.00 72.62 97 PRO A N 1
ATOM 830 C CA . PRO A 1 97 ? 24.599 -13.018 -16.575 1.00 72.62 97 PRO A CA 1
ATOM 831 C C . PRO A 1 97 ? 25.855 -12.151 -16.445 1.00 72.62 97 PRO A C 1
ATOM 833 O O . PRO A 1 97 ? 26.980 -12.656 -16.434 1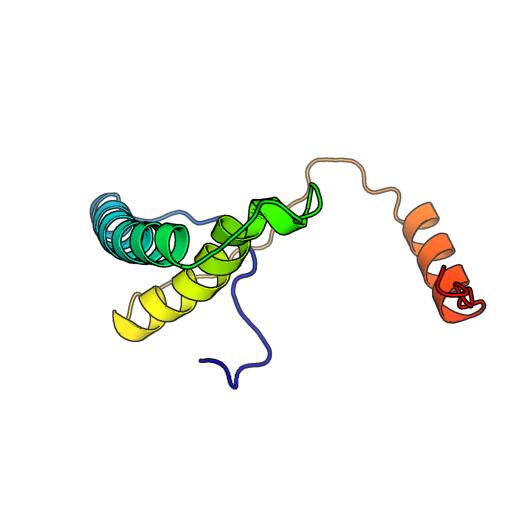.00 72.62 97 PRO A O 1
ATOM 836 N N . HIS A 1 98 ? 25.670 -10.833 -16.390 1.00 63.06 98 HIS A N 1
ATOM 837 C CA . HIS A 1 98 ? 26.766 -9.925 -16.090 1.00 63.06 98 HIS A CA 1
ATOM 838 C C . HIS A 1 98 ? 27.247 -10.262 -14.675 1.00 63.06 98 HIS A C 1
ATOM 840 O O . HIS A 1 98 ? 26.470 -10.201 -13.721 1.00 63.06 98 HIS A O 1
ATOM 846 N N . LYS A 1 99 ? 28.517 -10.654 -14.531 1.00 54.31 99 LYS A N 1
ATOM 847 C CA . LYS A 1 99 ? 29.190 -10.589 -13.234 1.00 54.31 99 LYS A CA 1
ATOM 848 C C . LYS A 1 99 ? 29.368 -9.106 -12.939 1.00 54.31 99 LYS A C 1
ATOM 850 O O . LYS A 1 99 ? 30.375 -8.530 -13.340 1.00 54.31 99 LYS A O 1
ATOM 855 N N . GLU A 1 100 ? 28.388 -8.473 -12.306 1.00 49.53 100 GLU A N 1
ATOM 856 C CA . GLU A 1 100 ? 28.652 -7.178 -11.693 1.00 49.53 100 GLU A CA 1
ATOM 857 C C . GLU A 1 100 ? 29.660 -7.426 -10.572 1.00 49.53 100 GLU A C 1
ATOM 859 O O . GLU A 1 100 ? 29.373 -8.061 -9.557 1.00 49.53 100 GLU A O 1
ATOM 864 N N . ALA A 1 101 ? 30.903 -7.024 -10.828 1.00 45.91 101 ALA A N 1
ATOM 865 C CA . ALA A 1 101 ? 31.891 -6.868 -9.788 1.00 45.91 101 ALA A CA 1
ATOM 866 C C . ALA A 1 101 ? 31.346 -5.803 -8.837 1.00 45.91 101 ALA A C 1
ATOM 868 O O . ALA A 1 101 ? 31.231 -4.641 -9.220 1.00 45.91 101 ALA A O 1
ATOM 869 N N . HIS A 1 102 ? 30.995 -6.220 -7.622 1.00 39.44 102 HIS A N 1
ATOM 870 C CA . HIS A 1 102 ? 30.782 -5.321 -6.499 1.00 39.44 102 HIS A CA 1
ATOM 871 C C . HIS A 1 102 ? 31.920 -4.290 -6.450 1.00 39.44 102 HIS A C 1
ATOM 873 O O . HIS A 1 102 ? 33.086 -4.658 -6.274 1.00 39.44 102 HIS A O 1
ATOM 879 N N . LYS A 1 103 ? 31.575 -3.014 -6.605 1.00 32.00 103 LYS A N 1
ATOM 880 C CA . LYS A 1 103 ? 32.354 -1.873 -6.134 1.00 32.00 103 LYS A CA 1
ATOM 881 C C . LYS A 1 103 ? 31.401 -0.855 -5.542 1.00 32.00 103 LYS A C 1
ATOM 883 O O . LYS A 1 103 ? 30.361 -0.607 -6.187 1.00 32.00 103 LYS A O 1
#

pLDDT: mean 86.7, std 12.53, range [32.0, 97.88]

Sequence (103 aa):
YMSKTHGHHFNMFVMKKELLQHYCTWLFDILFELEKELDISSYSTNDKRVFGFVSERLLDAWLITNNIAYEELDVVYMESQHWLRKGMAFLNRKFFPHKEAHK